Protein AF-A0A8H2XRH2-F1 (afdb_monomer_lite)

Radius of gyration: 16.33 Å; chains: 1; bounding box: 41×37×50 Å

Foldseek 3Di:
DDQDQQDAEDEDEDDDPDDDPDDVVLVQQLAPPDPVDGAGSHQNHQEYEYHYPDQCLVSVLSNLQRHLNHQYYEYEEDSNCVNCLVPVSSNQNHAEYEYEDLDLVVVLSSQVVCVVVVRHHAEYEYEADDDPSHDDPVSVVSVVVRYHYHYDNDRPCVVVVVVVVVVPD

Structure (mmCIF, N/CA/C/O backbone):
data_AF-A0A8H2XRH2-F1
#
_entry.id   AF-A0A8H2XRH2-F1
#
loop_
_atom_site.group_PDB
_atom_site.id
_atom_site.type_symbol
_atom_site.label_atom_id
_atom_site.label_alt_id
_atom_site.label_comp_id
_atom_site.label_asym_id
_atom_site.label_entity_id
_atom_site.label_seq_id
_atom_site.pdbx_PDB_ins_code
_atom_site.Cartn_x
_atom_site.Cartn_y
_atom_site.Cartn_z
_atom_site.occupancy
_atom_site.B_iso_or_equiv
_atom_site.auth_seq_id
_atom_site.auth_comp_id
_atom_site.auth_asym_id
_atom_site.auth_atom_id
_atom_site.pdbx_PDB_model_num
ATOM 1 N N . MET A 1 1 ? 24.935 -10.956 -8.412 1.00 63.28 1 MET A N 1
ATOM 2 C CA . MET A 1 1 ? 23.744 -10.259 -8.934 1.00 63.28 1 MET A CA 1
ATOM 3 C C . MET A 1 1 ? 22.584 -11.234 -8.804 1.00 63.28 1 MET A C 1
ATOM 5 O O . MET A 1 1 ? 22.766 -12.377 -9.205 1.00 63.28 1 MET A O 1
ATOM 9 N N . ILE A 1 2 ? 21.498 -10.860 -8.121 1.00 67.38 2 ILE A N 1
ATOM 10 C CA . ILE A 1 2 ? 20.374 -11.774 -7.855 1.00 67.38 2 ILE A CA 1
ATOM 11 C C . ILE A 1 2 ? 19.478 -11.782 -9.091 1.00 67.38 2 ILE A C 1
ATOM 13 O O . ILE A 1 2 ? 18.763 -10.813 -9.326 1.00 67.38 2 ILE A O 1
ATOM 17 N N . ASP A 1 3 ? 19.543 -12.851 -9.877 1.00 71.12 3 ASP A N 1
ATOM 18 C CA . ASP A 1 3 ? 18.652 -13.078 -11.013 1.00 71.12 3 ASP A CA 1
ATOM 19 C C . ASP A 1 3 ? 17.570 -14.076 -10.589 1.00 71.12 3 ASP A C 1
ATOM 21 O O . ASP A 1 3 ? 17.791 -15.287 -10.556 1.00 71.12 3 ASP A O 1
ATOM 25 N N . ALA A 1 4 ? 16.433 -13.547 -10.138 1.00 79.25 4 ALA A N 1
ATOM 26 C CA . ALA A 1 4 ? 15.335 -14.336 -9.593 1.00 79.25 4 ALA A CA 1
ATOM 27 C C . ALA A 1 4 ? 13.988 -13.801 -10.116 1.00 79.25 4 ALA A C 1
ATOM 29 O O . ALA A 1 4 ? 13.213 -13.217 -9.360 1.00 79.25 4 ALA A O 1
ATOM 30 N N . PRO A 1 5 ? 13.677 -14.000 -11.411 1.00 82.81 5 PRO A N 1
ATOM 31 C CA . PRO A 1 5 ? 12.504 -13.396 -12.055 1.00 82.81 5 PRO A CA 1
ATOM 32 C C . PRO A 1 5 ? 11.164 -13.877 -11.474 1.00 82.81 5 PRO A C 1
ATOM 34 O O . PRO A 1 5 ? 10.137 -13.230 -11.660 1.00 82.81 5 PRO A O 1
ATOM 37 N N . ASN A 1 6 ? 11.179 -14.999 -10.747 1.00 88.00 6 ASN A N 1
ATOM 38 C CA . ASN A 1 6 ? 10.004 -15.608 -10.128 1.00 88.00 6 ASN A CA 1
ATOM 39 C C . ASN A 1 6 ? 9.698 -15.082 -8.715 1.00 88.00 6 ASN A C 1
ATOM 41 O O . ASN A 1 6 ? 8.786 -15.592 -8.065 1.00 88.00 6 ASN A O 1
ATOM 45 N N . VAL A 1 7 ? 10.451 -14.095 -8.218 1.00 89.88 7 VAL A N 1
ATOM 46 C CA . VAL A 1 7 ? 10.185 -13.465 -6.918 1.00 89.88 7 VAL A CA 1
ATOM 47 C C . VAL A 1 7 ? 8.840 -12.739 -6.966 1.00 89.88 7 VAL A C 1
ATOM 49 O O . VAL A 1 7 ? 8.652 -11.815 -7.753 1.00 89.88 7 VAL A O 1
ATOM 52 N N . LYS A 1 8 ? 7.917 -13.162 -6.095 1.00 91.69 8 LYS A N 1
ATOM 53 C CA . LYS A 1 8 ? 6.596 -12.535 -5.899 1.00 91.69 8 LYS A CA 1
ATOM 54 C C . LYS A 1 8 ? 6.522 -11.646 -4.660 1.00 91.69 8 LYS A C 1
ATOM 56 O O . LYS A 1 8 ? 5.704 -10.731 -4.605 1.00 91.69 8 LYS A O 1
ATOM 61 N N . SER A 1 9 ? 7.396 -11.901 -3.692 1.00 90.69 9 SER A N 1
ATOM 62 C CA . SER A 1 9 ? 7.414 -11.225 -2.400 1.00 90.69 9 SER A CA 1
ATOM 63 C C . SER A 1 9 ? 8.839 -10.840 -2.045 1.00 90.69 9 SER A C 1
ATOM 65 O O . SER A 1 9 ? 9.740 -11.676 -2.115 1.00 90.69 9 SER A O 1
ATOM 67 N N . PHE A 1 10 ? 9.040 -9.586 -1.656 1.00 88.06 10 PHE A N 1
ATOM 68 C CA . PHE A 1 10 ? 10.355 -9.051 -1.328 1.00 88.06 10 PHE A CA 1
ATOM 69 C C . PHE A 1 10 ? 10.269 -8.081 -0.148 1.00 88.06 10 PHE A C 1
ATOM 71 O O . PHE A 1 10 ? 9.413 -7.198 -0.130 1.00 88.06 10 PHE A O 1
ATOM 78 N N . GLN A 1 11 ? 11.160 -8.246 0.829 1.00 89.12 11 GLN A N 1
ATOM 79 C CA . GLN A 1 11 ? 11.375 -7.273 1.896 1.00 89.12 11 GLN A CA 1
ATOM 80 C C . GLN A 1 11 ? 12.734 -6.616 1.706 1.00 89.12 11 GLN A C 1
ATOM 82 O O . GLN A 1 11 ? 13.744 -7.302 1.535 1.00 89.12 11 GLN A O 1
ATOM 87 N N . LEU A 1 12 ? 12.753 -5.291 1.761 1.00 87.38 12 LEU A N 1
ATOM 88 C CA . LEU A 1 12 ? 13.955 -4.496 1.610 1.00 87.38 12 LEU A CA 1
ATOM 89 C C . LEU A 1 12 ? 14.168 -3.647 2.855 1.00 87.38 12 LEU A C 1
ATOM 91 O O . LEU A 1 12 ? 13.422 -2.704 3.099 1.00 87.38 12 LEU A O 1
ATOM 95 N N . TYR A 1 13 ? 15.216 -3.990 3.600 1.00 85.94 13 TYR A N 1
ATOM 96 C CA . TYR A 1 13 ? 15.690 -3.236 4.752 1.00 85.94 13 TYR A CA 1
ATOM 97 C C . TYR A 1 13 ? 16.923 -2.435 4.349 1.00 85.94 13 TYR A C 1
ATOM 99 O O . TYR A 1 13 ? 17.956 -2.992 3.970 1.00 85.94 13 TYR A O 1
ATOM 107 N N . LEU A 1 14 ? 16.807 -1.116 4.421 1.00 79.50 14 LEU A N 1
ATOM 108 C CA . LEU A 1 14 ? 17.855 -0.173 4.076 1.00 79.50 14 LEU A CA 1
ATOM 109 C C . LEU A 1 14 ? 18.368 0.507 5.342 1.00 79.50 14 LEU A C 1
ATOM 111 O O . LEU A 1 14 ? 17.765 1.437 5.875 1.00 79.50 14 LEU A O 1
ATOM 115 N N . ALA A 1 15 ? 19.528 0.045 5.798 1.00 75.00 15 ALA A N 1
ATOM 116 C CA . ALA A 1 15 ? 20.307 0.698 6.836 1.00 75.00 15 ALA A CA 1
ATOM 117 C C . ALA A 1 15 ? 21.575 1.280 6.197 1.00 75.00 15 ALA A C 1
ATOM 119 O O . ALA A 1 15 ? 22.406 0.559 5.646 1.00 75.00 15 ALA A O 1
ATOM 120 N N . SER A 1 16 ? 21.710 2.599 6.236 1.00 68.38 16 SER A N 1
ATOM 121 C CA . SER A 1 16 ? 22.850 3.344 5.714 1.00 68.38 16 SER A CA 1
ATOM 122 C C . SER A 1 16 ? 23.056 4.554 6.597 1.00 68.38 16 SER A C 1
ATOM 124 O O . SER A 1 16 ? 22.141 5.326 6.864 1.00 68.38 16 SER A O 1
ATOM 126 N N . ASN A 1 17 ? 24.308 4.762 6.977 1.00 62.94 17 ASN A N 1
ATOM 127 C CA . ASN A 1 17 ? 24.722 5.914 7.766 1.00 62.94 17 ASN A CA 1
ATOM 128 C C . ASN A 1 17 ? 24.996 7.133 6.863 1.00 62.94 17 ASN A C 1
ATOM 130 O O . ASN A 1 17 ? 25.556 8.131 7.313 1.00 62.94 17 ASN A O 1
ATOM 134 N N . ARG A 1 18 ? 24.704 7.020 5.560 1.00 61.44 18 ARG A N 1
ATOM 135 C CA . ARG A 1 18 ? 24.969 8.030 4.536 1.00 61.44 18 ARG A CA 1
ATOM 136 C C . ARG A 1 18 ? 23.681 8.327 3.786 1.00 61.44 18 ARG A C 1
ATOM 138 O O . ARG A 1 18 ? 23.082 7.406 3.234 1.00 61.44 18 ARG A O 1
ATOM 145 N N . ALA A 1 19 ? 23.321 9.606 3.725 1.00 59.34 19 ALA A N 1
ATOM 146 C CA . ALA A 1 19 ? 22.332 10.093 2.778 1.00 59.34 19 ALA A CA 1
ATOM 147 C C . ALA A 1 19 ? 22.889 9.877 1.363 1.00 59.34 19 ALA A C 1
ATOM 149 O O . ALA A 1 19 ? 23.915 10.455 1.000 1.00 59.34 19 ALA A O 1
ATOM 150 N N . LEU A 1 20 ? 22.264 8.982 0.605 1.00 64.88 20 LEU A N 1
ATOM 151 C CA . LEU A 1 20 ? 22.548 8.794 -0.811 1.00 64.88 20 LEU A CA 1
ATOM 152 C C . LEU A 1 20 ? 21.478 9.547 -1.598 1.00 64.88 20 LEU A C 1
ATOM 154 O O . LEU A 1 20 ? 20.299 9.426 -1.288 1.00 64.88 20 LEU A O 1
ATOM 158 N N . GLU A 1 21 ? 21.879 10.306 -2.618 1.00 64.69 21 GLU A N 1
ATOM 159 C CA . GLU A 1 21 ? 20.923 10.955 -3.530 1.00 64.69 21 GLU A CA 1
ATOM 160 C C . GLU A 1 21 ? 20.124 9.928 -4.347 1.00 64.69 21 GLU A C 1
ATOM 162 O O . GLU A 1 21 ? 18.994 10.188 -4.749 1.00 64.69 21 GLU A O 1
ATOM 167 N N . THR A 1 22 ? 20.713 8.753 -4.590 1.00 69.06 22 THR A N 1
ATOM 168 C CA . THR A 1 22 ? 20.097 7.619 -5.289 1.00 69.06 22 THR A CA 1
ATOM 169 C C . THR A 1 22 ? 20.495 6.317 -4.610 1.00 69.06 22 THR A C 1
ATOM 171 O O . THR A 1 22 ? 21.655 6.124 -4.233 1.00 69.06 22 THR A O 1
ATOM 174 N N . ASN A 1 23 ? 19.530 5.419 -4.428 1.00 81.44 23 ASN A N 1
ATOM 175 C CA . ASN A 1 23 ? 19.784 4.138 -3.796 1.00 81.44 23 ASN A CA 1
ATOM 176 C C . ASN A 1 23 ? 20.123 3.073 -4.853 1.00 81.44 23 ASN A C 1
ATOM 178 O O . ASN A 1 23 ? 19.237 2.639 -5.593 1.00 81.44 23 ASN A O 1
ATOM 182 N N . PRO A 1 24 ? 21.377 2.584 -4.911 1.00 84.00 24 PRO A N 1
ATOM 183 C CA . PRO A 1 24 ? 21.806 1.661 -5.960 1.00 84.00 24 PRO A CA 1
ATOM 184 C C . PRO A 1 24 ? 21.060 0.321 -5.920 1.00 84.00 24 PRO A C 1
ATOM 186 O O . PRO A 1 24 ? 20.941 -0.344 -6.947 1.00 84.00 24 PRO A O 1
ATOM 189 N N . ILE A 1 25 ? 20.541 -0.087 -4.755 1.00 86.75 25 ILE A N 1
ATOM 190 C CA . ILE A 1 25 ? 19.736 -1.310 -4.634 1.00 86.75 25 ILE A CA 1
ATOM 191 C C . ILE A 1 25 ? 18.357 -1.091 -5.257 1.00 86.75 25 ILE A C 1
ATOM 193 O O . ILE A 1 25 ? 17.876 -1.949 -5.993 1.00 86.75 25 ILE A O 1
ATOM 197 N N . VAL A 1 26 ? 17.742 0.066 -5.013 1.00 87.62 26 VAL A N 1
ATOM 198 C CA . VAL A 1 26 ? 16.459 0.439 -5.624 1.00 87.62 26 VAL A CA 1
ATOM 199 C C . VAL A 1 26 ? 16.612 0.574 -7.136 1.00 87.62 26 VAL A C 1
ATOM 201 O O . VAL A 1 26 ? 15.792 0.042 -7.881 1.00 87.62 26 VAL A O 1
ATOM 204 N N . ASP A 1 27 ? 17.692 1.208 -7.596 1.00 87.31 27 ASP A N 1
ATOM 205 C CA . ASP A 1 27 ? 18.011 1.339 -9.019 1.00 87.31 27 ASP A CA 1
ATOM 206 C C . ASP A 1 27 ? 18.163 -0.015 -9.700 1.00 87.31 27 ASP A C 1
ATOM 208 O O . ASP A 1 27 ? 17.621 -0.210 -10.78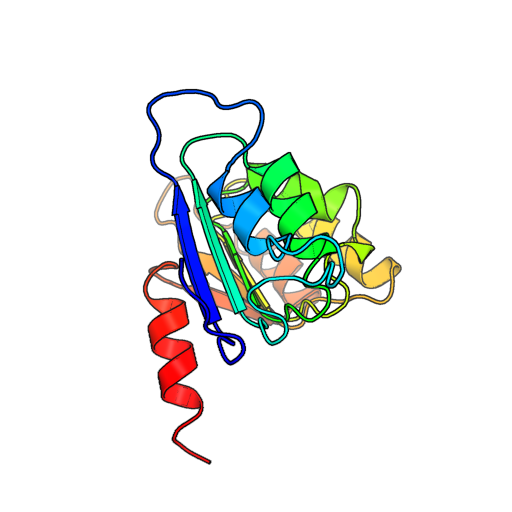9 1.00 87.31 27 ASP A O 1
ATOM 212 N N . TYR A 1 28 ? 18.861 -0.940 -9.041 1.00 86.62 28 TYR A N 1
ATOM 213 C CA . TYR A 1 28 ? 19.027 -2.307 -9.505 1.00 86.62 28 TYR A CA 1
ATOM 214 C C . TYR A 1 28 ? 17.692 -3.055 -9.567 1.00 86.62 28 TYR A C 1
ATOM 216 O O . TYR A 1 28 ? 17.414 -3.714 -10.556 1.00 86.62 28 TYR A O 1
ATOM 224 N N . ILE A 1 29 ? 16.838 -2.955 -8.547 1.00 88.31 29 ILE A N 1
ATOM 225 C CA . ILE A 1 29 ? 15.538 -3.649 -8.549 1.00 88.31 29 ILE A CA 1
ATOM 226 C C . ILE A 1 29 ? 14.624 -3.089 -9.645 1.00 88.31 29 ILE A C 1
ATOM 228 O O . ILE A 1 29 ? 13.962 -3.846 -10.358 1.00 88.31 29 ILE A O 1
ATOM 232 N N . ALA A 1 30 ? 14.616 -1.765 -9.793 1.00 87.56 30 ALA A N 1
ATOM 233 C CA . ALA A 1 30 ? 13.810 -1.049 -10.771 1.00 87.56 30 ALA A CA 1
ATOM 234 C C . ALA A 1 30 ? 14.293 -1.252 -12.218 1.00 87.56 30 ALA A C 1
ATOM 236 O O . ALA A 1 30 ? 13.481 -1.150 -13.134 1.00 87.56 30 ALA A O 1
ATOM 237 N N . ASN A 1 31 ? 15.584 -1.537 -12.436 1.00 82.12 31 ASN A N 1
ATOM 238 C CA . ASN A 1 31 ? 16.172 -1.670 -13.769 1.00 82.12 31 ASN A CA 1
ATOM 239 C C . ASN A 1 31 ? 17.047 -2.919 -13.886 1.00 82.12 31 ASN A C 1
ATOM 241 O O . ASN A 1 31 ? 18.082 -3.054 -13.234 1.00 82.12 31 ASN A O 1
ATOM 245 N N . LYS A 1 32 ? 16.716 -3.793 -14.829 1.00 66.62 32 LYS A N 1
ATOM 246 C CA . LYS A 1 32 ? 17.616 -4.854 -15.268 1.00 66.62 32 LYS A CA 1
ATOM 247 C C . LYS A 1 32 ? 18.820 -4.217 -15.979 1.00 66.62 32 LYS A C 1
ATOM 249 O O . LYS A 1 32 ? 18.668 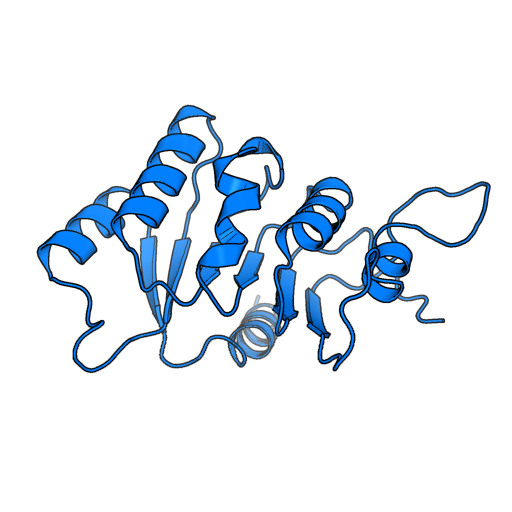-3.438 -16.914 1.00 66.62 32 LYS A O 1
ATOM 254 N N . ASN A 1 33 ? 20.032 -4.559 -15.538 1.00 57.44 33 ASN A N 1
ATOM 255 C CA . ASN A 1 33 ? 21.316 -3.971 -15.970 1.00 57.44 33 ASN A CA 1
ATOM 256 C C . ASN A 1 33 ? 21.688 -4.156 -17.465 1.00 57.44 33 ASN A C 1
ATOM 258 O O . ASN A 1 33 ? 22.822 -3.876 -17.852 1.00 57.44 33 ASN A O 1
ATOM 262 N N . ASN A 1 34 ? 20.776 -4.622 -18.322 1.00 54.97 34 ASN A N 1
ATOM 263 C CA . ASN A 1 34 ? 21.060 -4.915 -19.723 1.00 54.97 34 ASN A CA 1
ATOM 264 C C . ASN A 1 34 ? 20.405 -3.861 -20.623 1.00 54.97 34 ASN A C 1
ATOM 266 O O . ASN A 1 34 ? 19.187 -3.723 -20.641 1.00 54.97 34 ASN A O 1
ATOM 270 N N . ALA A 1 35 ? 21.223 -3.161 -21.415 1.00 54.38 35 ALA A N 1
ATOM 271 C CA . ALA A 1 35 ? 20.841 -2.039 -22.285 1.00 54.38 35 ALA A CA 1
ATOM 272 C C . ALA A 1 35 ? 19.716 -2.325 -23.307 1.00 54.38 35 ALA A C 1
ATOM 274 O O . ALA A 1 35 ? 19.242 -1.406 -23.969 1.00 54.38 35 ALA A O 1
ATOM 275 N N . THR A 1 36 ? 19.295 -3.580 -23.456 1.00 55.78 36 THR A N 1
ATOM 276 C CA . THR A 1 36 ? 18.253 -4.022 -24.391 1.00 55.78 36 THR A CA 1
ATOM 277 C C . THR A 1 36 ? 16.964 -4.485 -23.714 1.00 55.78 36 THR A C 1
ATOM 279 O O . THR A 1 36 ? 16.003 -4.772 -24.417 1.00 55.78 36 THR A O 1
ATOM 282 N N . ASP A 1 37 ? 16.932 -4.590 -22.383 1.00 59.16 37 ASP A N 1
ATOM 283 C CA . ASP A 1 37 ? 15.844 -5.245 -21.652 1.00 59.16 37 ASP A CA 1
ATOM 284 C C . ASP A 1 37 ? 15.534 -4.438 -20.381 1.00 59.16 37 ASP A C 1
ATOM 286 O O . ASP A 1 37 ? 15.991 -4.756 -19.290 1.00 59.16 37 ASP A O 1
ATOM 290 N N . SER A 1 38 ? 14.810 -3.327 -20.540 1.00 64.81 38 SER A N 1
ATOM 291 C CA . SER A 1 38 ? 14.582 -2.294 -19.514 1.00 64.81 38 SER A CA 1
ATOM 292 C C . SER A 1 38 ? 13.471 -2.639 -18.509 1.00 64.81 38 SER A C 1
ATOM 294 O O . SER A 1 38 ? 12.696 -1.769 -18.113 1.00 64.81 38 SER A O 1
ATOM 296 N N . GLY A 1 39 ? 13.328 -3.916 -18.156 1.00 76.19 39 GLY A N 1
ATOM 297 C CA . GLY A 1 39 ? 12.321 -4.378 -17.199 1.00 76.19 39 GLY A CA 1
ATOM 298 C C . GLY A 1 39 ? 12.825 -4.356 -15.752 1.00 76.19 39 GLY A C 1
ATOM 299 O O . GLY A 1 39 ? 14.037 -4.319 -15.532 1.00 76.19 39 GLY A O 1
ATOM 300 N N . PRO A 1 40 ? 11.927 -4.421 -14.757 1.00 86.94 40 PRO A N 1
ATOM 301 C CA . PRO A 1 40 ? 12.320 -4.662 -13.372 1.00 86.94 40 PRO A CA 1
ATOM 302 C C . PRO A 1 40 ? 13.000 -6.029 -13.211 1.00 86.94 40 PRO A C 1
ATOM 304 O O . PRO A 1 40 ? 12.701 -6.980 -13.940 1.00 86.94 40 PRO A O 1
ATOM 307 N N . VAL A 1 41 ? 13.881 -6.156 -12.215 1.00 88.25 41 VAL A N 1
ATOM 308 C CA . VAL A 1 41 ? 14.554 -7.433 -11.897 1.00 88.25 41 VAL A CA 1
ATOM 309 C C . VAL A 1 41 ? 13.564 -8.477 -11.367 1.00 88.25 41 VAL A C 1
ATOM 311 O O . VAL A 1 41 ? 13.736 -9.671 -11.618 1.00 88.25 41 VAL A O 1
ATOM 314 N N . PHE A 1 42 ? 12.499 -8.035 -10.692 1.00 90.00 42 PHE A N 1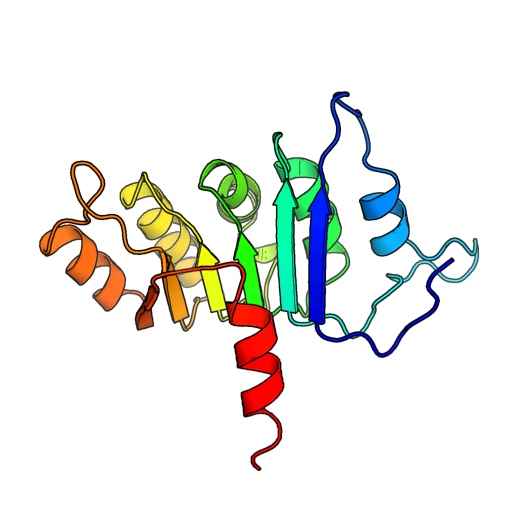
ATOM 315 C CA . PHE A 1 42 ? 11.439 -8.889 -10.151 1.00 90.00 42 PHE A CA 1
ATOM 316 C C . PHE A 1 42 ? 10.088 -8.574 -10.820 1.00 90.00 42 PHE A C 1
ATOM 318 O O . PHE A 1 42 ? 9.211 -7.971 -10.206 1.00 90.00 42 PHE A O 1
ATOM 325 N N . PRO A 1 43 ? 9.874 -8.973 -12.088 1.00 88.94 43 PRO A N 1
ATOM 326 C CA . PRO A 1 43 ? 8.679 -8.593 -12.849 1.00 88.94 43 PRO A CA 1
ATOM 327 C C . PRO A 1 43 ? 7.370 -9.162 -12.286 1.00 88.94 43 PRO A C 1
ATOM 329 O O . PRO A 1 43 ? 6.295 -8.652 -12.598 1.00 88.94 43 PRO A O 1
ATOM 332 N N . LEU A 1 44 ? 7.450 -10.212 -11.465 1.00 91.25 44 LEU A N 1
ATOM 333 C CA . LEU A 1 44 ? 6.302 -10.862 -10.830 1.00 91.25 44 LEU A CA 1
ATOM 334 C C . LEU A 1 44 ? 6.054 -10.388 -9.392 1.00 91.25 44 LEU A C 1
ATOM 336 O O . LEU A 1 44 ? 5.239 -10.992 -8.696 1.00 91.25 44 LEU A O 1
ATOM 340 N N . LEU A 1 45 ? 6.735 -9.331 -8.941 1.00 92.38 45 LEU A N 1
ATOM 341 C CA . LEU A 1 45 ? 6.591 -8.810 -7.588 1.00 92.38 45 LEU A CA 1
ATOM 342 C C . LEU A 1 45 ? 5.172 -8.270 -7.349 1.00 92.38 45 LEU A C 1
ATOM 344 O O . LEU A 1 45 ? 4.733 -7.323 -8.003 1.00 92.38 45 LEU A O 1
ATOM 348 N N . THR A 1 46 ? 4.480 -8.855 -6.374 1.00 94.56 46 THR A N 1
ATOM 349 C CA . THR A 1 46 ? 3.135 -8.454 -5.937 1.00 94.56 46 THR A CA 1
ATOM 350 C C . THR A 1 46 ? 3.103 -8.001 -4.477 1.00 94.56 46 THR A C 1
ATOM 352 O O . THR A 1 46 ? 2.196 -7.268 -4.090 1.00 94.56 46 THR A O 1
ATOM 355 N N . SER A 1 47 ? 4.085 -8.397 -3.662 1.00 93.94 47 SER A N 1
ATOM 356 C CA . SER A 1 47 ? 4.188 -8.001 -2.255 1.00 93.94 47 SER A CA 1
ATOM 357 C C . SER A 1 47 ? 5.533 -7.349 -1.963 1.00 93.94 47 SER A C 1
ATOM 359 O O . SER A 1 47 ? 6.579 -7.974 -2.145 1.00 93.94 47 SER A O 1
ATOM 361 N N . LEU A 1 48 ? 5.506 -6.123 -1.449 1.00 92.00 48 LEU A N 1
ATOM 362 C CA . LEU A 1 48 ? 6.697 -5.354 -1.102 1.00 92.00 48 LEU A CA 1
ATOM 363 C C . LEU A 1 48 ? 6.630 -4.899 0.356 1.00 92.00 48 LEU A C 1
ATOM 365 O O . LEU A 1 48 ? 5.693 -4.210 0.747 1.00 92.00 48 LEU A O 1
ATOM 369 N N . GLY A 1 49 ? 7.644 -5.247 1.140 1.00 90.88 49 GLY A N 1
ATOM 370 C CA . GLY A 1 49 ? 7.935 -4.583 2.406 1.00 90.88 49 GLY A CA 1
ATOM 371 C C . GLY A 1 49 ? 9.128 -3.662 2.221 1.00 90.88 49 GLY A C 1
ATOM 372 O O . GLY A 1 49 ? 10.174 -4.122 1.758 1.00 90.88 49 GLY A O 1
ATOM 373 N N . PHE A 1 50 ? 8.983 -2.379 2.537 1.00 88.00 50 PHE A N 1
ATOM 374 C CA . PHE A 1 50 ? 10.038 -1.400 2.307 1.00 88.00 50 PHE A CA 1
ATOM 375 C C . PHE A 1 50 ? 10.335 -0.613 3.574 1.00 88.00 50 PHE A C 1
ATOM 377 O O . PHE A 1 50 ? 9.511 0.173 4.019 1.00 88.00 50 PHE A O 1
ATOM 384 N N . PHE A 1 51 ? 11.515 -0.853 4.141 1.00 84.00 51 PHE A N 1
ATOM 385 C CA . PHE A 1 51 ? 11.916 -0.367 5.450 1.00 84.00 51 PHE A CA 1
ATOM 386 C C . PHE A 1 51 ? 13.219 0.419 5.325 1.00 84.00 51 PHE A C 1
ATOM 388 O O . PHE A 1 51 ? 14.243 -0.154 4.947 1.00 84.00 51 PHE A O 1
ATOM 395 N N . ALA A 1 52 ? 13.223 1.710 5.660 1.00 77.38 52 ALA A N 1
ATOM 396 C CA . ALA A 1 52 ? 14.464 2.478 5.735 1.00 77.38 52 ALA A CA 1
ATOM 397 C C . ALA A 1 52 ? 14.478 3.476 6.892 1.00 77.38 52 ALA A C 1
ATOM 399 O O . ALA A 1 52 ? 13.456 3.802 7.480 1.00 77.38 52 ALA A O 1
ATOM 400 N N . GLN A 1 53 ? 15.677 3.969 7.203 1.00 74.25 53 GLN A N 1
ATOM 401 C CA . GLN A 1 53 ? 15.920 4.917 8.296 1.00 74.25 53 GLN A CA 1
ATOM 402 C C . GLN A 1 53 ? 15.910 6.395 7.854 1.00 74.25 53 GLN A C 1
ATOM 404 O O . GLN A 1 53 ? 16.229 7.277 8.649 1.00 74.25 53 GLN A O 1
ATOM 409 N N . TRP A 1 54 ? 15.601 6.679 6.587 1.00 75.00 54 TRP A N 1
ATOM 410 C CA . TRP A 1 54 ? 15.550 8.027 6.005 1.00 75.00 54 TRP A CA 1
ATOM 411 C C . TRP A 1 54 ? 14.324 8.174 5.099 1.00 75.00 54 TRP A C 1
ATOM 413 O O . TRP A 1 54 ? 13.586 7.216 4.901 1.00 75.00 54 TRP A O 1
ATOM 423 N N . ASP A 1 55 ? 14.108 9.366 4.535 1.00 76.50 55 ASP A N 1
ATOM 424 C CA . ASP A 1 55 ? 13.007 9.613 3.600 1.00 76.50 55 ASP A CA 1
ATOM 425 C C . ASP A 1 55 ? 13.116 8.731 2.345 1.00 76.50 55 ASP A C 1
ATOM 427 O O . ASP A 1 55 ? 13.978 8.927 1.486 1.00 76.50 55 ASP A O 1
ATOM 431 N N . ILE A 1 56 ? 12.207 7.765 2.235 1.00 76.69 56 ILE A N 1
ATOM 432 C CA . ILE A 1 56 ? 12.134 6.818 1.122 1.00 76.69 56 ILE A CA 1
ATOM 433 C C . ILE A 1 56 ? 11.196 7.247 0.003 1.00 76.69 56 ILE A C 1
ATOM 435 O O . ILE A 1 56 ? 10.982 6.480 -0.934 1.00 76.69 56 ILE A O 1
ATOM 439 N N . THR A 1 57 ? 10.616 8.444 0.058 1.00 82.25 57 THR A N 1
ATOM 440 C CA . THR A 1 57 ? 9.538 8.846 -0.855 1.00 82.25 57 THR A CA 1
ATOM 441 C C . THR A 1 57 ? 9.928 8.692 -2.328 1.00 82.25 57 THR A C 1
ATOM 443 O O . THR A 1 57 ? 9.153 8.148 -3.117 1.00 82.25 57 THR A O 1
ATOM 446 N N . SER A 1 58 ? 11.132 9.128 -2.710 1.00 83.19 58 SER A N 1
ATOM 447 C CA . SER A 1 58 ? 11.632 9.004 -4.090 1.00 83.19 58 SER A CA 1
ATOM 448 C C . SER A 1 58 ? 11.860 7.541 -4.496 1.00 83.19 58 SER A C 1
ATOM 450 O O . SER A 1 58 ? 11.412 7.102 -5.559 1.00 83.19 58 SER A O 1
ATOM 452 N N . ASP A 1 59 ? 12.492 6.764 -3.616 1.00 86.69 59 ASP A N 1
ATOM 453 C CA . ASP A 1 59 ? 12.801 5.355 -3.851 1.00 86.69 59 ASP A CA 1
ATOM 454 C C . ASP A 1 59 ? 11.523 4.508 -3.964 1.00 86.69 59 ASP A C 1
ATOM 456 O O . ASP A 1 59 ? 11.374 3.707 -4.891 1.00 86.69 59 ASP A O 1
ATOM 460 N N . LEU A 1 60 ? 10.553 4.736 -3.074 1.00 87.81 60 LEU A N 1
ATOM 461 C CA . LEU A 1 60 ? 9.257 4.067 -3.092 1.00 87.81 60 LEU A CA 1
ATOM 462 C C . LEU A 1 60 ? 8.491 4.400 -4.377 1.00 87.81 60 LEU A C 1
ATOM 464 O O . LEU A 1 60 ? 7.943 3.495 -5.007 1.00 87.81 60 LEU A O 1
ATOM 468 N N . ARG A 1 61 ? 8.498 5.667 -4.823 1.00 89.06 61 ARG A N 1
ATOM 469 C CA . ARG A 1 61 ? 7.908 6.049 -6.120 1.00 89.06 61 ARG A CA 1
ATOM 470 C C . ARG A 1 61 ? 8.512 5.261 -7.263 1.00 89.06 61 ARG A C 1
ATOM 472 O O . ARG A 1 61 ? 7.778 4.729 -8.093 1.00 89.06 61 ARG A O 1
ATOM 479 N N . LYS A 1 62 ? 9.835 5.156 -7.295 1.00 89.38 62 LYS A N 1
ATOM 480 C CA . LYS A 1 62 ? 10.536 4.423 -8.347 1.00 89.38 62 LYS A CA 1
ATOM 481 C C . LYS A 1 62 ? 10.159 2.940 -8.361 1.00 89.38 62 LYS A C 1
ATOM 483 O O . LYS A 1 62 ? 9.893 2.390 -9.434 1.00 89.38 62 LYS A O 1
ATOM 488 N N . LEU A 1 63 ? 10.083 2.303 -7.191 1.00 90.12 63 LEU A N 1
ATOM 489 C CA . LEU A 1 63 ? 9.680 0.898 -7.076 1.00 90.12 63 LEU A CA 1
ATOM 490 C C . LEU A 1 63 ? 8.230 0.679 -7.509 1.00 90.12 63 LEU A C 1
ATOM 492 O O . LEU A 1 63 ? 7.973 -0.195 -8.333 1.00 90.12 63 LEU A O 1
ATOM 496 N N . LEU A 1 64 ? 7.292 1.488 -7.018 1.00 91.12 64 LEU A N 1
ATOM 497 C CA . LEU A 1 64 ? 5.874 1.345 -7.355 1.00 91.12 64 LEU A CA 1
ATOM 498 C C . LEU A 1 64 ? 5.597 1.632 -8.840 1.00 91.12 64 LEU A C 1
ATOM 500 O O . LEU A 1 64 ? 4.814 0.921 -9.465 1.00 91.12 64 LEU A O 1
ATOM 504 N N . TYR A 1 65 ? 6.301 2.601 -9.437 1.00 89.44 65 TYR A N 1
ATOM 505 C CA . TYR A 1 65 ? 6.192 2.899 -10.868 1.00 89.44 65 TYR A CA 1
ATOM 506 C C . TYR A 1 65 ? 6.637 1.721 -11.746 1.00 89.44 65 TYR A C 1
ATOM 508 O O . TYR A 1 65 ? 6.028 1.435 -12.775 1.00 89.44 65 TYR A O 1
ATOM 516 N N . THR A 1 66 ? 7.699 1.026 -11.336 1.00 90.62 66 THR A N 1
ATOM 517 C CA . THR A 1 66 ? 8.249 -0.121 -12.076 1.00 90.62 66 THR A CA 1
ATOM 518 C C . THR A 1 66 ? 7.521 -1.433 -11.788 1.00 90.62 66 THR A C 1
ATOM 520 O O . THR A 1 66 ? 7.605 -2.362 -12.590 1.00 90.62 66 THR A O 1
ATOM 523 N N . HIS A 1 67 ? 6.754 -1.499 -10.695 1.00 92.50 67 HIS A N 1
ATOM 524 C CA . HIS A 1 67 ? 6.016 -2.685 -10.258 1.00 92.50 67 HIS A CA 1
ATOM 525 C C . HIS A 1 67 ? 4.524 -2.361 -10.028 1.00 92.50 67 HIS A C 1
ATOM 527 O O . HIS A 1 67 ? 4.026 -2.445 -8.902 1.00 92.50 67 HIS A O 1
ATOM 533 N N . PRO A 1 68 ? 3.756 -2.042 -11.088 1.00 91.31 68 PRO A N 1
ATOM 534 C CA . PRO A 1 68 ? 2.346 -1.642 -10.969 1.00 91.31 68 PRO A CA 1
ATOM 535 C C . PRO A 1 68 ? 1.416 -2.761 -10.459 1.00 91.31 68 PRO A C 1
ATOM 537 O O . PRO A 1 68 ? 0.263 -2.505 -10.101 1.00 91.31 68 PRO A O 1
ATOM 540 N N . ASN A 1 69 ? 1.908 -4.003 -10.428 1.00 92.69 69 ASN A N 1
ATOM 541 C CA . ASN A 1 69 ? 1.188 -5.189 -9.968 1.00 92.69 69 ASN A CA 1
ATOM 542 C C . ASN A 1 69 ? 1.289 -5.414 -8.452 1.00 92.69 69 ASN A C 1
ATOM 544 O O . ASN A 1 69 ? 0.740 -6.397 -7.960 1.00 92.69 69 ASN A O 1
ATOM 548 N N . ILE A 1 70 ? 1.970 -4.536 -7.706 1.00 94.50 70 ILE A N 1
ATOM 549 C CA . ILE A 1 70 ? 2.023 -4.632 -6.246 1.00 94.50 70 ILE A CA 1
ATOM 550 C C . ILE A 1 70 ? 0.606 -4.517 -5.677 1.00 94.50 70 ILE A C 1
ATOM 552 O O . ILE A 1 70 ? -0.063 -3.491 -5.813 1.00 94.50 70 ILE A O 1
ATOM 556 N N . THR A 1 71 ? 0.161 -5.592 -5.031 1.00 95.38 71 THR A N 1
ATOM 557 C CA . THR A 1 71 ? -1.122 -5.702 -4.334 1.00 95.38 71 THR A CA 1
ATOM 558 C C . THR A 1 71 ? -0.980 -5.499 -2.834 1.00 95.38 71 THR A C 1
ATOM 560 O O . THR A 1 71 ? -1.953 -5.104 -2.193 1.00 95.38 71 THR A O 1
ATOM 563 N N . THR A 1 72 ? 0.213 -5.752 -2.292 1.00 94.62 72 THR A N 1
ATOM 564 C CA . THR A 1 72 ? 0.512 -5.685 -0.861 1.00 94.62 72 THR A CA 1
ATOM 565 C C . THR A 1 72 ? 1.725 -4.801 -0.618 1.00 94.62 72 THR A C 1
ATOM 567 O O . THR A 1 72 ? 2.803 -5.076 -1.148 1.00 94.62 72 THR A O 1
ATOM 570 N N . LEU A 1 73 ? 1.557 -3.764 0.200 1.00 92.38 73 LEU A N 1
ATOM 571 C CA . LEU A 1 73 ? 2.633 -2.859 0.594 1.00 92.38 73 LEU A CA 1
ATOM 572 C C . LEU A 1 73 ? 2.733 -2.792 2.118 1.00 92.38 73 LEU A C 1
ATOM 574 O O . LEU A 1 73 ? 1.726 -2.561 2.785 1.00 92.38 73 LEU A O 1
ATOM 578 N N . ILE A 1 74 ? 3.942 -2.971 2.644 1.00 90.62 74 ILE A N 1
ATOM 579 C CA . ILE A 1 74 ? 4.248 -2.859 4.072 1.00 90.62 74 ILE A CA 1
ATOM 580 C C . ILE A 1 74 ? 5.282 -1.755 4.270 1.00 90.62 74 ILE A C 1
ATOM 582 O O . ILE A 1 74 ? 6.338 -1.790 3.634 1.00 90.62 74 ILE A O 1
ATOM 586 N N . LEU A 1 75 ? 4.970 -0.794 5.138 1.00 87.25 75 LEU A N 1
ATOM 587 C CA . LEU A 1 75 ? 5.791 0.387 5.420 1.00 87.25 75 LEU A CA 1
ATOM 588 C C . LEU A 1 75 ? 5.989 0.547 6.938 1.00 87.25 75 LEU A C 1
ATOM 590 O O . LEU A 1 75 ? 5.018 0.377 7.679 1.00 87.25 75 LEU A O 1
ATOM 594 N N . PRO A 1 76 ? 7.204 0.844 7.433 1.00 75.00 76 PRO A N 1
ATOM 595 C CA . PRO A 1 76 ? 7.449 1.005 8.860 1.00 75.00 76 PRO A CA 1
ATOM 596 C C . PRO A 1 76 ? 6.847 2.266 9.464 1.00 75.00 76 PRO A C 1
ATOM 598 O O . PRO A 1 76 ? 6.453 2.182 10.617 1.00 75.00 76 PRO A O 1
ATOM 601 N N . GLU A 1 77 ? 6.792 3.411 8.773 1.00 70.12 77 GLU A N 1
ATOM 602 C CA . GLU A 1 77 ? 6.309 4.666 9.370 1.00 70.12 77 GLU A CA 1
ATOM 603 C C . GLU A 1 77 ? 5.587 5.605 8.379 1.00 70.12 77 GLU A C 1
ATOM 605 O O . GLU A 1 77 ? 5.646 5.520 7.158 1.00 70.12 77 GLU A O 1
ATOM 610 N N . PHE A 1 78 ? 4.877 6.583 8.941 1.00 60.94 78 PHE A N 1
ATOM 611 C CA . PHE A 1 78 ? 3.991 7.493 8.221 1.00 60.94 78 PHE A CA 1
ATOM 612 C C . PHE A 1 78 ? 4.590 8.403 7.113 1.00 60.94 78 PHE A C 1
ATOM 614 O O . PHE A 1 78 ? 3.859 8.652 6.147 1.00 60.94 78 PHE A O 1
ATOM 621 N N . PRO A 1 79 ? 5.849 8.911 7.154 1.00 58.16 79 PRO A N 1
ATOM 622 C CA . PRO A 1 79 ? 6.327 9.855 6.126 1.00 58.16 79 PRO A CA 1
ATOM 623 C C . PRO A 1 79 ? 6.328 9.274 4.696 1.00 58.16 79 PRO A C 1
ATOM 625 O O . PRO A 1 79 ? 6.421 9.995 3.703 1.00 58.16 79 PRO A O 1
ATOM 628 N N . GLU A 1 80 ? 6.138 7.966 4.593 1.00 65.56 80 GLU A N 1
ATOM 629 C CA . GLU A 1 80 ? 6.291 7.128 3.416 1.00 65.56 80 GLU A CA 1
ATOM 630 C C . GLU A 1 80 ? 4.993 7.065 2.583 1.00 65.56 80 GLU A C 1
ATOM 632 O O . GLU A 1 80 ? 5.019 6.731 1.395 1.00 65.56 80 GLU A O 1
ATOM 637 N N . LEU A 1 81 ? 3.850 7.486 3.151 1.00 74.00 81 LEU A N 1
ATOM 638 C CA . LEU A 1 81 ? 2.575 7.600 2.427 1.00 74.00 81 LEU A CA 1
ATOM 639 C C . LEU A 1 81 ? 2.490 8.818 1.505 1.00 74.00 81 LEU A C 1
ATOM 641 O O . LEU A 1 81 ? 1.613 8.861 0.637 1.00 74.00 81 LEU A O 1
ATOM 645 N N . THR A 1 82 ? 3.408 9.777 1.633 1.00 78.94 82 THR A N 1
ATOM 646 C CA . THR A 1 82 ? 3.458 10.986 0.794 1.00 78.94 82 THR A CA 1
ATOM 647 C C . THR A 1 82 ? 3.483 10.640 -0.697 1.00 78.94 82 THR A C 1
ATOM 649 O O . THR A 1 82 ? 2.802 11.275 -1.501 1.00 78.94 82 THR A O 1
ATOM 652 N N . ALA A 1 83 ? 4.185 9.564 -1.072 1.00 81.06 83 ALA A N 1
ATOM 653 C CA . ALA A 1 83 ? 4.206 9.059 -2.444 1.00 81.06 83 ALA A CA 1
ATOM 654 C C . ALA A 1 83 ? 2.803 8.706 -2.978 1.00 81.06 83 ALA A C 1
ATOM 656 O O . ALA A 1 83 ? 2.474 9.035 -4.118 1.00 81.06 83 ALA A O 1
ATOM 657 N N . LEU A 1 84 ? 1.973 8.058 -2.155 1.00 83.88 84 LEU A N 1
ATOM 658 C CA . LEU A 1 84 ? 0.622 7.631 -2.527 1.00 83.88 84 LEU A CA 1
ATOM 659 C C . LEU A 1 84 ? -0.407 8.765 -2.422 1.00 83.88 84 LEU A C 1
ATOM 661 O O . LEU A 1 84 ? -1.395 8.753 -3.154 1.00 83.88 84 LEU A O 1
ATOM 665 N N . LEU A 1 85 ? -0.184 9.735 -1.532 1.00 85.56 85 LEU A N 1
ATOM 666 C CA . LEU A 1 85 ? -1.016 10.935 -1.407 1.00 85.56 85 LEU A CA 1
ATOM 667 C C . LEU A 1 85 ? -0.855 11.863 -2.611 1.00 85.56 85 LEU A C 1
ATOM 669 O O . LEU A 1 85 ? -1.847 12.349 -3.148 1.00 85.56 85 LEU A O 1
ATOM 673 N N . GLU A 1 86 ? 0.380 12.092 -3.060 1.00 86.75 86 GLU A N 1
ATOM 674 C CA . GLU A 1 86 ? 0.636 12.932 -4.234 1.00 86.75 86 GLU A CA 1
ATOM 675 C C . GLU A 1 86 ? 0.180 12.259 -5.532 1.00 86.75 86 GLU A C 1
ATOM 677 O O . GLU A 1 86 ? -0.352 12.923 -6.423 1.00 86.75 86 GLU A O 1
ATOM 682 N N . ILE A 1 87 ? 0.391 10.942 -5.650 1.00 87.38 87 ILE A N 1
ATOM 683 C CA . ILE A 1 87 ? 0.117 10.186 -6.876 1.00 87.38 87 ILE A CA 1
ATOM 684 C C . ILE A 1 87 ? -0.635 8.887 -6.531 1.00 87.38 87 ILE A C 1
ATOM 686 O O . ILE A 1 87 ? -0.039 7.812 -6.459 1.00 87.38 87 ILE A O 1
ATOM 690 N N . PRO A 1 88 ? -1.971 8.925 -6.371 1.00 84.00 88 PRO A N 1
ATOM 691 C CA . PRO A 1 88 ? -2.763 7.744 -6.004 1.00 84.00 88 PRO A CA 1
ATOM 692 C C . PRO A 1 88 ? -2.657 6.583 -7.000 1.00 84.00 88 PRO A C 1
ATOM 694 O O . PRO A 1 88 ? -2.743 5.416 -6.617 1.00 84.00 88 PRO A O 1
ATOM 697 N N . CYS A 1 89 ? -2.452 6.895 -8.282 1.00 87.44 89 CYS A N 1
ATOM 698 C CA . CYS A 1 89 ? -2.320 5.916 -9.362 1.00 87.44 89 CYS A CA 1
ATOM 699 C C . CYS A 1 89 ? -0.953 5.222 -9.420 1.00 87.44 89 CYS A C 1
ATOM 701 O O . CYS A 1 89 ? -0.768 4.338 -10.250 1.00 87.44 89 CYS A O 1
ATOM 703 N N . LEU A 1 90 ? -0.019 5.590 -8.542 1.00 89.19 90 LEU A N 1
ATOM 704 C CA . LEU A 1 90 ? 1.324 5.022 -8.478 1.00 89.19 90 LEU A CA 1
ATOM 705 C C . LEU A 1 90 ? 1.323 3.523 -8.142 1.00 89.19 90 LEU A C 1
ATOM 707 O O . LEU A 1 90 ? 2.178 2.786 -8.614 1.00 89.19 90 LEU A O 1
ATOM 711 N N . ALA A 1 91 ? 0.343 3.071 -7.359 1.00 90.12 91 ALA A N 1
ATOM 712 C CA . ALA A 1 91 ? 0.134 1.664 -7.038 1.00 90.12 91 ALA A CA 1
ATOM 713 C C . ALA A 1 91 ? -1.323 1.292 -7.355 1.00 90.12 91 ALA A C 1
ATOM 715 O O . ALA A 1 91 ? -2.172 1.289 -6.456 1.00 90.12 91 ALA A O 1
ATOM 716 N N . PRO A 1 92 ? -1.664 1.063 -8.635 1.00 92.00 92 PRO A N 1
ATOM 717 C CA . PRO A 1 92 ? -3.054 0.899 -9.054 1.00 92.00 92 PRO A CA 1
ATOM 718 C C . PRO A 1 92 ? -3.657 -0.420 -8.556 1.00 92.00 92 PRO A C 1
ATOM 720 O O . PRO A 1 92 ? -4.839 -0.466 -8.229 1.00 92.00 92 PRO A O 1
ATOM 723 N N . SER A 1 93 ? -2.839 -1.467 -8.435 1.00 94.00 93 SER A N 1
ATOM 724 C CA . SER A 1 93 ? -3.271 -2.797 -7.987 1.00 94.00 93 SER A CA 1
ATOM 725 C C . SER A 1 93 ? -3.280 -2.959 -6.465 1.00 94.00 93 SER A C 1
ATOM 727 O O . SER A 1 93 ? -3.669 -4.016 -5.968 1.00 94.00 93 SER A O 1
ATOM 729 N N . LEU A 1 94 ? -2.849 -1.932 -5.724 1.00 94.56 94 LEU A N 1
ATOM 730 C CA . LEU A 1 94 ? -2.701 -2.000 -4.276 1.00 94.56 94 LEU A CA 1
ATOM 731 C C . LEU A 1 94 ? -4.057 -2.267 -3.619 1.00 94.56 94 LEU A C 1
ATOM 733 O O . LEU A 1 94 ? -4.999 -1.490 -3.781 1.00 94.56 94 LEU A O 1
ATOM 737 N N . ALA A 1 95 ? -4.127 -3.367 -2.877 1.00 94.31 95 ALA A N 1
ATOM 738 C CA . ALA A 1 95 ? -5.326 -3.841 -2.201 1.00 94.31 95 ALA A CA 1
ATOM 739 C C . ALA A 1 95 ? -5.134 -3.913 -0.682 1.00 94.31 95 ALA A C 1
ATOM 741 O O . ALA A 1 95 ? -6.093 -3.656 0.046 1.00 94.31 95 ALA A O 1
ATOM 742 N N . LEU A 1 96 ? -3.919 -4.236 -0.229 1.00 94.19 96 LEU A N 1
ATOM 743 C CA . LEU A 1 96 ? -3.541 -4.333 1.174 1.00 94.19 96 LEU A CA 1
ATOM 744 C C . LEU A 1 96 ? -2.402 -3.360 1.471 1.00 94.19 96 LEU A C 1
ATOM 746 O O . LEU A 1 96 ? -1.368 -3.376 0.800 1.00 94.19 96 LEU A O 1
ATOM 750 N N . LEU A 1 97 ? -2.598 -2.529 2.488 1.00 92.38 97 LEU A N 1
ATOM 751 C CA . LEU A 1 97 ? -1.589 -1.604 2.985 1.00 92.38 97 LEU A CA 1
ATOM 752 C C . LEU A 1 97 ? -1.391 -1.834 4.489 1.00 92.38 97 LEU A C 1
ATOM 754 O O . LEU A 1 97 ? -2.313 -1.586 5.262 1.00 92.38 97 LEU A O 1
ATOM 758 N N . SER A 1 98 ? -0.201 -2.278 4.890 1.00 91.06 98 SER A N 1
ATOM 759 C CA . SER A 1 98 ? 0.175 -2.446 6.298 1.00 91.06 98 SER A CA 1
ATOM 760 C C . SER A 1 98 ? 1.160 -1.362 6.705 1.00 91.06 98 SER A C 1
ATOM 762 O O . SER A 1 98 ? 2.185 -1.191 6.044 1.00 91.06 98 SER A O 1
ATOM 764 N N . LEU A 1 99 ? 0.877 -0.632 7.782 1.00 88.12 99 LEU A N 1
ATOM 765 C CA . LEU A 1 99 ? 1.782 0.413 8.249 1.00 88.12 99 LEU A CA 1
ATOM 766 C C . LEU A 1 99 ? 1.625 0.775 9.731 1.00 88.12 99 LEU A C 1
ATOM 768 O O . LEU A 1 99 ? 0.646 0.422 10.392 1.00 88.12 99 LEU A O 1
ATOM 772 N N . GLU A 1 100 ? 2.596 1.525 10.244 1.00 84.56 100 GLU A N 1
ATOM 773 C CA . GLU A 1 100 ? 2.539 2.194 11.545 1.00 84.56 100 GLU A CA 1
ATOM 774 C C . GLU A 1 100 ? 2.066 3.646 11.340 1.00 84.56 100 GLU A C 1
ATOM 776 O O . GLU A 1 100 ? 2.720 4.433 10.651 1.00 84.56 100 GLU A O 1
ATOM 781 N N . VAL A 1 101 ? 0.910 4.018 11.905 1.00 74.19 101 VAL A N 1
ATOM 782 C CA . VAL A 1 101 ? 0.321 5.361 11.731 1.00 74.19 101 VAL A CA 1
ATOM 783 C C . VAL A 1 101 ? 0.257 6.088 13.056 1.00 74.19 101 VAL A C 1
ATOM 785 O O . VAL A 1 101 ? -0.419 5.648 13.981 1.00 74.19 101 VAL A O 1
ATOM 788 N N . LYS A 1 102 ? 0.886 7.264 13.089 1.00 75.44 102 LYS A N 1
ATOM 789 C CA . LYS A 1 102 ? 0.729 8.254 14.164 1.00 75.44 102 LYS A CA 1
ATOM 790 C C . LYS A 1 102 ? -0.338 9.310 13.825 1.00 75.44 102 LYS A C 1
ATOM 792 O O . LYS A 1 102 ? -0.865 9.950 14.726 1.00 75.44 102 LYS A O 1
ATOM 797 N N . GLU A 1 103 ? -0.683 9.469 12.541 1.00 79.12 103 GLU A N 1
ATOM 798 C CA . GLU A 1 103 ? -1.598 10.499 12.023 1.00 79.12 103 GLU A CA 1
ATOM 799 C C . GLU A 1 103 ? -2.772 9.899 11.220 1.00 79.12 103 GLU A C 1
ATOM 801 O O . GLU A 1 103 ? -2.740 9.787 9.991 1.00 79.12 103 GLU A O 1
ATOM 806 N N . PHE A 1 104 ? -3.856 9.525 11.908 1.00 83.38 104 PHE A N 1
ATOM 807 C CA . PHE A 1 104 ? -5.020 8.862 11.292 1.00 83.38 104 PHE A CA 1
ATOM 808 C C . PHE A 1 104 ? -5.761 9.721 10.259 1.00 83.38 104 PHE A C 1
ATOM 810 O O . PHE A 1 104 ? -6.317 9.189 9.296 1.00 83.38 104 PHE A O 1
ATOM 817 N N . GLY A 1 105 ? -5.757 11.048 10.429 1.00 85.00 105 GLY A N 1
ATOM 818 C CA . GLY A 1 105 ? -6.414 11.975 9.501 1.00 85.00 105 GLY A CA 1
ATOM 819 C C . GLY A 1 105 ? -5.868 11.862 8.079 1.00 85.00 105 GLY A C 1
ATOM 820 O O . GLY A 1 105 ? -6.631 11.795 7.120 1.00 85.00 105 GLY A O 1
ATOM 821 N N . VAL A 1 106 ? -4.552 11.726 7.944 1.00 85.88 106 VAL A N 1
ATOM 822 C CA . VAL A 1 106 ? -3.911 11.654 6.632 1.00 85.88 106 VAL A CA 1
ATOM 823 C C . VAL A 1 106 ? -4.120 10.275 5.980 1.00 85.88 106 VAL A C 1
ATOM 825 O O . VAL A 1 106 ? -4.336 10.189 4.770 1.00 85.88 106 VAL A O 1
ATOM 828 N N . LEU A 1 107 ? -4.156 9.187 6.762 1.00 89.38 107 LEU A N 1
ATOM 829 C CA . LEU A 1 107 ? -4.568 7.869 6.252 1.00 89.38 107 LEU A CA 1
ATOM 830 C C . LEU A 1 107 ? -6.003 7.905 5.710 1.00 89.38 107 LEU A C 1
ATOM 832 O O . LEU A 1 107 ? -6.285 7.373 4.634 1.00 89.38 107 LEU A O 1
ATOM 836 N N . ARG A 1 108 ? -6.913 8.555 6.438 1.00 90.88 108 ARG A N 1
ATOM 837 C CA . ARG A 1 108 ? -8.296 8.744 5.996 1.00 90.88 108 ARG A CA 1
ATOM 838 C C . ARG A 1 108 ? -8.356 9.523 4.681 1.00 90.88 108 ARG A C 1
ATOM 840 O O . ARG A 1 108 ? -9.089 9.122 3.774 1.00 90.88 108 ARG A O 1
ATOM 847 N N . ASP A 1 109 ? -7.570 10.588 4.554 1.00 91.25 109 ASP A N 1
ATOM 848 C CA . ASP A 1 109 ? -7.484 11.374 3.322 1.00 91.25 109 ASP A CA 1
ATOM 849 C C . ASP A 1 109 ? -6.978 10.532 2.147 1.00 91.25 109 ASP A C 1
ATOM 851 O O . ASP A 1 109 ? -7.580 10.569 1.069 1.00 91.25 109 ASP A O 1
ATOM 855 N N . LEU A 1 110 ? -5.954 9.697 2.359 1.00 90.94 110 LEU A N 1
ATOM 856 C CA . LEU A 1 110 ? -5.468 8.749 1.353 1.00 90.94 110 LEU A CA 1
ATOM 857 C C . LEU A 1 110 ? -6.573 7.786 0.899 1.00 90.94 110 LEU A C 1
ATOM 859 O O . LEU A 1 110 ? -6.760 7.582 -0.304 1.00 90.94 110 LEU A O 1
ATOM 863 N N . LEU A 1 111 ? -7.319 7.205 1.840 1.00 93.00 111 LEU A N 1
ATOM 864 C CA . LEU A 1 111 ? -8.411 6.275 1.538 1.00 93.00 111 LEU A CA 1
ATOM 865 C C . LEU A 1 111 ? -9.507 6.940 0.700 1.00 93.00 111 LEU A C 1
ATOM 867 O O . LEU A 1 111 ? -9.948 6.382 -0.311 1.00 93.00 111 LEU A O 1
ATOM 871 N N . ILE A 1 112 ? -9.913 8.155 1.074 1.00 93.75 112 ILE A N 1
ATOM 872 C CA . ILE A 1 112 ? -10.904 8.938 0.326 1.00 93.75 112 ILE A CA 1
ATOM 873 C C . ILE A 1 112 ? -10.376 9.273 -1.072 1.00 93.75 112 ILE A C 1
ATOM 875 O O . ILE A 1 112 ? -11.098 9.109 -2.060 1.00 93.75 112 ILE A O 1
ATOM 879 N N . LEU A 1 113 ? -9.126 9.727 -1.166 1.00 93.62 113 LEU A N 1
ATOM 880 C CA . LEU A 1 113 ? -8.486 10.115 -2.418 1.00 93.62 113 LEU A CA 1
ATOM 881 C C . LEU A 1 113 ? -8.404 8.934 -3.391 1.00 93.62 113 LEU A C 1
ATOM 883 O O . LEU A 1 113 ? -8.840 9.042 -4.539 1.00 93.62 113 LEU A O 1
ATOM 887 N N . ARG A 1 114 ? -7.936 7.776 -2.919 1.00 93.62 114 ARG A N 1
ATOM 888 C CA . ARG A 1 114 ? -7.874 6.541 -3.708 1.00 93.62 114 ARG A CA 1
ATOM 889 C C . ARG A 1 114 ? -9.253 6.057 -4.142 1.00 93.62 114 ARG A C 1
ATOM 891 O O . ARG A 1 114 ? -9.433 5.688 -5.302 1.00 93.62 114 ARG A O 1
ATOM 898 N N . ARG A 1 115 ? -10.253 6.110 -3.257 1.00 93.44 115 ARG A N 1
ATOM 899 C CA . ARG A 1 115 ? -11.639 5.749 -3.598 1.00 93.44 115 ARG A CA 1
ATOM 900 C C . ARG A 1 115 ? -12.210 6.655 -4.690 1.00 93.44 115 ARG A C 1
ATOM 902 O O . ARG A 1 115 ? -12.846 6.153 -5.612 1.00 93.44 115 ARG A O 1
ATOM 909 N N . ARG A 1 116 ? -11.948 7.967 -4.628 1.00 93.75 116 ARG A N 1
ATOM 910 C CA . ARG A 1 116 ? -12.330 8.933 -5.680 1.00 93.75 116 ARG A CA 1
ATOM 911 C C . ARG A 1 116 ? -11.623 8.667 -7.008 1.00 93.75 116 ARG A C 1
ATOM 913 O O . ARG A 1 116 ? -12.216 8.896 -8.055 1.00 93.75 116 ARG A O 1
ATOM 920 N N . ALA A 1 117 ? -10.394 8.161 -6.962 1.00 91.88 117 ALA A N 1
ATOM 921 C CA . ALA A 1 117 ? -9.637 7.739 -8.136 1.00 91.88 117 ALA A CA 1
ATOM 922 C C . ALA A 1 117 ? -10.040 6.348 -8.670 1.00 91.88 117 ALA A C 1
ATOM 924 O O . ALA A 1 117 ? -9.396 5.853 -9.589 1.00 91.88 117 ALA A O 1
ATOM 925 N N . CYS A 1 118 ? -11.079 5.710 -8.114 1.00 93.12 118 CYS A N 1
ATOM 926 C CA . CYS A 1 118 ? -11.499 4.342 -8.444 1.00 93.12 118 CYS A CA 1
ATOM 927 C C . CYS A 1 118 ? -10.423 3.271 -8.170 1.00 93.12 118 CYS A C 1
ATOM 929 O O . CYS A 1 118 ? -10.405 2.229 -8.822 1.00 93.12 118 CYS A O 1
ATOM 931 N N . LEU A 1 119 ? -9.556 3.507 -7.179 1.00 93.56 119 LEU A N 1
ATOM 932 C CA . LEU A 1 119 ? -8.474 2.609 -6.751 1.00 93.56 119 LEU A CA 1
ATOM 933 C C . LEU A 1 119 ? -8.583 2.250 -5.250 1.00 93.56 119 LEU A C 1
ATOM 935 O O . LEU A 1 119 ? -7.611 2.431 -4.507 1.00 93.56 119 LEU A O 1
ATOM 939 N N . PRO A 1 120 ? -9.761 1.819 -4.751 1.00 92.38 120 PRO A N 1
ATOM 940 C CA . PRO A 1 120 ? -9.973 1.631 -3.319 1.00 92.38 120 PRO A CA 1
ATOM 941 C C . PRO A 1 120 ? -9.048 0.549 -2.748 1.00 92.38 120 PRO A C 1
ATOM 943 O O . PRO A 1 120 ? -8.860 -0.504 -3.357 1.00 92.38 120 PRO A O 1
ATOM 946 N N . LEU A 1 121 ? -8.515 0.799 -1.551 1.00 93.69 121 LEU A N 1
ATOM 947 C CA . LEU A 1 121 ? -7.898 -0.255 -0.748 1.00 93.69 121 LEU A CA 1
ATOM 948 C C . LEU A 1 121 ? -8.995 -1.180 -0.217 1.00 93.69 121 LEU A C 1
ATOM 950 O O . LEU A 1 121 ? -10.090 -0.719 0.107 1.00 93.69 121 LEU A O 1
ATOM 954 N N . LYS A 1 122 ? -8.703 -2.480 -0.150 1.00 94.12 122 LYS A N 1
ATOM 955 C CA . LYS A 1 122 ? -9.610 -3.473 0.438 1.00 94.12 122 LYS A CA 1
ATOM 956 C C . LYS A 1 122 ? -9.367 -3.599 1.931 1.00 94.12 122 LYS A C 1
ATOM 958 O O . LYS A 1 122 ? -10.328 -3.581 2.690 1.00 94.12 122 LYS A O 1
ATOM 963 N N . THR A 1 123 ? -8.094 -3.670 2.310 1.00 94.38 123 THR A N 1
ATOM 964 C CA . THR A 1 123 ? -7.660 -3.913 3.682 1.00 94.38 123 THR A CA 1
ATOM 965 C C . THR A 1 123 ? -6.564 -2.927 4.059 1.00 94.38 123 THR A C 1
ATOM 967 O O . THR A 1 123 ? -5.645 -2.673 3.274 1.00 94.38 123 THR A O 1
ATOM 970 N N . VAL A 1 124 ? -6.656 -2.380 5.265 1.00 92.94 124 VAL A N 1
ATOM 971 C CA . VAL A 1 124 ? -5.577 -1.621 5.892 1.00 92.94 124 VAL A CA 1
ATOM 972 C C . VAL A 1 124 ? -5.226 -2.295 7.203 1.00 92.94 124 VAL A C 1
ATOM 974 O O . VAL A 1 124 ? -6.092 -2.512 8.048 1.00 92.94 124 VAL A O 1
ATOM 977 N N . GLU A 1 125 ? -3.949 -2.607 7.371 1.00 91.38 125 GLU A N 1
ATOM 978 C CA . GLU A 1 125 ? -3.434 -3.155 8.614 1.00 91.38 125 GLU A CA 1
ATOM 979 C C . GLU A 1 125 ? -2.657 -2.077 9.359 1.00 91.38 125 GLU A C 1
ATOM 981 O O . GLU A 1 125 ? -1.712 -1.494 8.825 1.00 91.38 125 GLU A O 1
ATOM 986 N N . LEU A 1 126 ? -3.049 -1.812 10.600 1.00 88.94 126 LEU A N 1
ATOM 987 C CA . LEU A 1 126 ? -2.374 -0.839 11.444 1.00 88.94 126 LEU A CA 1
ATOM 988 C C . LEU A 1 126 ? -1.699 -1.530 12.606 1.00 88.94 126 LEU A C 1
ATOM 990 O O . LEU A 1 126 ? -2.314 -2.326 13.323 1.00 88.94 126 LEU A O 1
ATOM 994 N N . LYS A 1 127 ? -0.430 -1.191 12.814 1.00 86.56 127 LYS A N 1
ATOM 995 C CA . LYS A 1 127 ? 0.280 -1.630 14.007 1.00 86.56 127 LYS A CA 1
ATOM 996 C C . LYS A 1 127 ? -0.392 -1.054 15.251 1.00 86.56 127 LYS A C 1
ATOM 998 O O . LYS A 1 127 ? -0.671 0.142 15.341 1.00 86.56 127 LYS A O 1
ATOM 1003 N N . ARG A 1 128 ? -0.675 -1.923 16.217 1.00 79.44 128 ARG A N 1
ATOM 1004 C CA . ARG A 1 128 ? -1.339 -1.577 17.466 1.00 79.44 128 ARG A CA 1
ATOM 1005 C C . ARG A 1 128 ? -0.386 -0.750 18.317 1.00 79.44 128 ARG A C 1
ATOM 1007 O O . ARG A 1 128 ? 0.619 -1.246 18.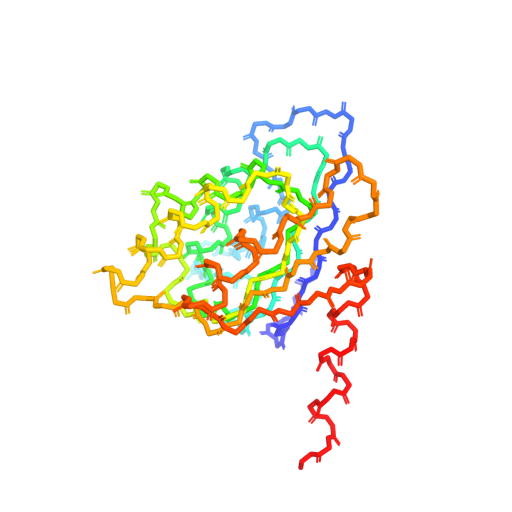819 1.00 79.44 128 ARG A O 1
ATOM 1014 N N . HIS A 1 129 ? -0.753 0.501 18.545 1.00 74.19 129 HIS A N 1
ATOM 1015 C CA . HIS A 1 129 ? -0.093 1.336 19.534 1.00 74.19 129 HIS A CA 1
ATOM 1016 C C . HIS A 1 129 ? -0.795 1.226 20.883 1.00 74.19 129 HIS A C 1
ATOM 1018 O O . HIS A 1 129 ? -2.003 1.430 20.994 1.00 74.19 129 HIS A O 1
ATOM 1024 N N . MET A 1 130 ? -0.019 0.944 21.927 1.00 67.31 130 MET A N 1
ATOM 1025 C CA . MET A 1 130 ? -0.460 1.084 23.312 1.00 67.31 130 MET A CA 1
ATOM 1026 C C . MET A 1 130 ? 0.015 2.444 23.844 1.00 67.31 130 MET A C 1
ATOM 1028 O O . MET A 1 130 ? 1.191 2.782 23.710 1.00 67.31 130 MET A O 1
ATOM 1032 N N . GLY A 1 131 ? -0.874 3.229 24.461 1.00 66.56 131 GLY A N 1
ATOM 1033 C CA . GLY A 1 131 ? -0.521 4.494 25.124 1.00 66.56 131 GLY A CA 1
ATOM 1034 C C . GLY A 1 131 ? -1.014 5.749 24.398 1.00 66.56 131 GLY A C 1
ATOM 1035 O O . GLY A 1 131 ? -2.141 5.788 23.926 1.00 66.56 131 GLY A O 1
ATOM 1036 N N . VAL A 1 132 ? -0.190 6.802 24.348 1.00 60.62 132 VAL A N 1
ATOM 1037 C CA . VAL A 1 132 ? -0.586 8.151 23.874 1.00 60.62 132 VAL A CA 1
ATOM 1038 C C . VAL A 1 132 ? -0.976 8.180 22.389 1.00 60.62 132 VAL A C 1
ATOM 1040 O O . VAL A 1 132 ? -1.754 9.029 21.976 1.00 60.62 132 VAL A O 1
ATOM 1043 N N . TRP A 1 133 ? -0.469 7.227 21.607 1.00 67.38 133 TRP A N 1
ATOM 1044 C CA . TRP A 1 133 ? -0.760 7.065 20.179 1.00 67.38 133 TRP A CA 1
ATOM 1045 C C . TRP A 1 133 ? -1.863 6.035 19.909 1.00 67.38 133 TRP A C 1
ATOM 1047 O O . TRP A 1 133 ? -2.036 5.597 18.773 1.00 67.38 133 TRP A O 1
ATOM 1057 N N . ALA A 1 134 ? -2.573 5.593 20.951 1.00 77.19 134 ALA A N 1
ATOM 1058 C CA . ALA A 1 134 ? -3.714 4.711 20.778 1.00 77.19 134 ALA A CA 1
ATOM 1059 C C . ALA A 1 134 ? -4.805 5.435 19.985 1.00 77.19 134 ALA A C 1
ATOM 1061 O O . ALA A 1 134 ? -5.178 6.565 20.298 1.00 77.19 134 ALA A O 1
ATOM 1062 N N . MET A 1 135 ? -5.316 4.752 18.968 1.00 82.62 135 MET A N 1
ATOM 1063 C CA . MET A 1 135 ? -6.413 5.241 18.149 1.00 82.62 135 MET A CA 1
ATOM 1064 C C . MET A 1 135 ? -7.675 5.399 18.997 1.00 82.62 135 MET A C 1
ATOM 1066 O O . MET A 1 135 ? -8.032 4.497 19.764 1.00 82.62 135 MET A O 1
ATOM 1070 N N . SER A 1 136 ? -8.361 6.531 18.851 1.00 86.25 136 SER A N 1
ATOM 1071 C CA . SER A 1 136 ? -9.674 6.705 19.470 1.00 86.25 136 SER A CA 1
ATOM 1072 C C . SER A 1 136 ? -10.730 5.820 18.783 1.00 86.25 136 SER A C 1
ATOM 1074 O O . SER A 1 136 ? -10.612 5.517 17.591 1.00 86.25 136 SER A O 1
ATOM 1076 N N . PRO A 1 137 ? -11.799 5.417 19.492 1.00 86.62 137 PRO A N 1
ATOM 1077 C CA . PRO A 1 137 ? -12.897 4.657 18.892 1.00 86.62 137 PRO A CA 1
ATOM 1078 C C . PRO A 1 137 ? -13.554 5.372 17.703 1.00 86.62 137 PRO A C 1
ATOM 1080 O O . PRO A 1 137 ? -13.992 4.726 16.750 1.00 86.62 137 PRO A O 1
ATOM 1083 N N . GLU A 1 138 ? -13.627 6.704 17.740 1.00 88.38 138 GLU A N 1
ATOM 1084 C CA . GLU A 1 138 ? -14.187 7.522 16.664 1.00 88.38 138 GLU A CA 1
ATOM 1085 C C . GLU A 1 138 ? -13.315 7.489 15.402 1.00 88.38 138 GLU A C 1
ATOM 1087 O O . GLU A 1 138 ? -13.842 7.364 14.294 1.00 88.38 138 GLU A O 1
ATOM 1092 N N . GLU A 1 139 ? -11.990 7.569 15.558 1.00 88.69 139 GLU A N 1
ATOM 1093 C CA . GLU A 1 139 ? -11.038 7.429 14.449 1.00 88.69 139 GLU A CA 1
ATOM 1094 C C . GLU A 1 139 ? -11.100 6.027 13.847 1.00 88.69 139 GLU A C 1
ATOM 1096 O O . GLU A 1 139 ? -11.175 5.894 12.623 1.00 88.69 139 GLU A O 1
ATOM 1101 N N . GLN A 1 140 ? -11.143 4.998 14.698 1.00 89.12 140 GLN A N 1
ATOM 1102 C CA . GLN A 1 140 ? -11.249 3.606 14.265 1.00 89.12 140 GLN A CA 1
ATOM 1103 C C . GLN A 1 140 ? -12.496 3.386 13.421 1.00 89.12 140 GLN A C 1
ATOM 1105 O O . GLN A 1 140 ? -12.406 2.922 12.284 1.00 89.12 140 GLN A O 1
ATOM 1110 N N . LYS A 1 141 ? -13.651 3.804 13.941 1.00 90.00 141 LYS A N 1
ATOM 1111 C CA . LYS A 1 141 ? -14.919 3.697 13.226 1.00 90.00 141 LYS A CA 1
ATOM 1112 C C . LYS A 1 141 ? -14.883 4.452 11.895 1.00 90.00 141 LYS A C 1
ATOM 1114 O O . LYS A 1 141 ? -15.366 3.949 10.886 1.00 90.00 141 LYS A O 1
ATOM 1119 N N . GLY A 1 142 ? -14.280 5.643 11.872 1.00 90.81 142 GLY A N 1
ATOM 1120 C CA . GLY A 1 142 ? -14.137 6.434 10.649 1.00 90.81 142 GLY A CA 1
ATOM 1121 C C . GLY A 1 142 ? -13.280 5.761 9.569 1.00 90.81 142 GLY A C 1
ATOM 1122 O O . GLY A 1 142 ? -13.512 5.995 8.381 1.00 90.81 142 GLY A O 1
ATOM 1123 N N . LEU A 1 143 ? -12.308 4.931 9.958 1.00 91.44 143 LEU A N 1
ATOM 1124 C CA . LEU A 1 143 ? -11.501 4.126 9.037 1.00 91.44 143 LEU A CA 1
ATOM 1125 C C . LEU A 1 143 ? -12.234 2.849 8.603 1.00 91.44 143 LEU A C 1
ATOM 1127 O O . LEU A 1 143 ? -12.244 2.546 7.412 1.00 91.44 143 LEU A O 1
ATOM 1131 N N . GLU A 1 144 ? -12.901 2.154 9.526 1.00 93.00 144 GLU A N 1
ATOM 1132 C CA . GLU A 1 144 ? -13.709 0.951 9.248 1.00 93.00 144 GLU A CA 1
ATOM 1133 C C . GLU A 1 144 ? -14.856 1.220 8.256 1.00 93.00 144 GLU A C 1
ATOM 1135 O O . GLU A 1 144 ? -15.235 0.356 7.468 1.00 93.00 144 GLU A O 1
ATOM 1140 N N . GLU A 1 145 ? -15.394 2.443 8.229 1.00 92.62 145 GLU A N 1
ATOM 1141 C CA . GLU A 1 145 ? -16.385 2.868 7.228 1.00 92.62 145 GLU A CA 1
ATOM 1142 C C . GLU A 1 145 ? -15.812 2.961 5.797 1.00 92.62 145 GLU A C 1
ATOM 1144 O O . GLU A 1 145 ? -16.565 2.995 4.813 1.00 92.62 145 GLU A O 1
ATOM 1149 N N . LEU A 1 146 ? -14.486 3.037 5.658 1.00 92.94 146 LEU A N 1
ATOM 1150 C CA . LEU A 1 146 ? -13.793 3.202 4.381 1.00 92.94 146 LEU A CA 1
ATOM 1151 C C . LEU A 1 146 ? -13.114 1.922 3.893 1.00 92.94 146 LEU A C 1
ATOM 1153 O O . LEU A 1 146 ? -12.992 1.756 2.676 1.00 92.94 146 LEU A O 1
ATOM 1157 N N . VAL A 1 147 ? -12.655 1.063 4.804 1.00 94.56 147 VAL A N 1
ATOM 1158 C CA . VAL A 1 147 ? -11.810 -0.097 4.498 1.00 94.56 147 VAL A CA 1
ATOM 1159 C C . VAL A 1 147 ? -11.962 -1.197 5.552 1.00 94.56 147 VAL A C 1
ATOM 1161 O O . VAL A 1 147 ? -12.351 -0.917 6.682 1.00 94.56 147 VAL A O 1
ATOM 1164 N N . ASP A 1 148 ? -11.624 -2.441 5.202 1.00 94.88 148 ASP A N 1
ATOM 1165 C CA . ASP A 1 14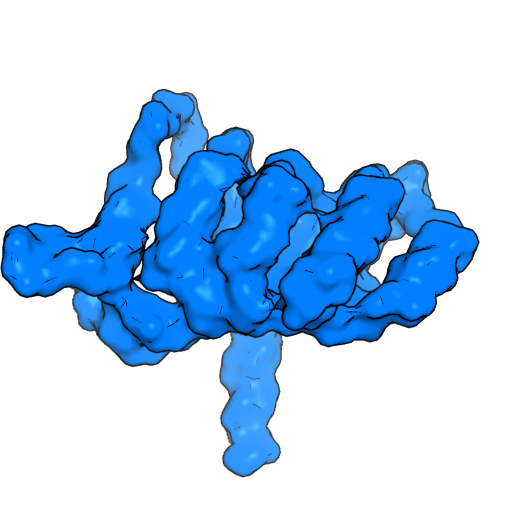8 ? -11.471 -3.517 6.186 1.00 94.88 148 ASP A CA 1
ATOM 1166 C C . ASP A 1 148 ? -10.229 -3.245 7.049 1.00 94.88 148 ASP A C 1
ATOM 1168 O O . ASP A 1 148 ? -9.092 -3.334 6.572 1.00 94.88 148 ASP A O 1
ATOM 1172 N N . LEU A 1 149 ? -10.450 -2.814 8.290 1.00 92.06 149 LEU A N 1
ATOM 1173 C CA . LEU A 1 149 ? -9.389 -2.404 9.201 1.00 92.06 149 LEU A CA 1
ATOM 1174 C C . LEU A 1 149 ? -8.962 -3.572 10.090 1.00 92.06 149 LEU A C 1
ATOM 1176 O O . LEU A 1 149 ? -9.765 -4.136 10.831 1.00 92.06 149 LEU A O 1
ATOM 1180 N N . VAL A 1 150 ? -7.668 -3.876 10.083 1.00 91.00 150 VAL A N 1
ATOM 1181 C CA . VAL A 1 150 ? -7.078 -4.932 10.911 1.00 91.00 150 VAL A CA 1
ATOM 1182 C C . VAL A 1 150 ? -6.006 -4.330 11.811 1.00 91.00 150 VAL A C 1
ATOM 1184 O O . VAL A 1 150 ? -5.098 -3.650 11.346 1.00 91.00 150 VAL A O 1
ATOM 1187 N N . LEU A 1 151 ? -6.076 -4.594 13.115 1.00 87.94 151 LEU A N 1
ATOM 1188 C CA . LEU A 1 151 ? -5.031 -4.193 14.059 1.00 87.94 151 LEU A CA 1
ATOM 1189 C C . LEU A 1 151 ? -4.040 -5.341 14.260 1.00 87.94 151 LEU A C 1
ATOM 1191 O O . LEU A 1 151 ? -4.454 -6.463 14.559 1.00 87.94 151 LEU A O 1
ATOM 1195 N N . VAL A 1 152 ? -2.744 -5.063 14.123 1.00 85.88 152 VAL A N 1
ATOM 1196 C CA . VAL A 1 152 ? -1.668 -6.069 14.173 1.00 85.88 152 VAL A CA 1
ATOM 1197 C C . VAL A 1 152 ? -0.626 -5.706 15.220 1.00 85.88 152 VAL A C 1
ATOM 1199 O O . VAL A 1 152 ? -0.377 -4.528 15.442 1.00 85.88 152 VAL A O 1
ATOM 1202 N N . ASP A 1 153 ? -0.004 -6.688 15.867 1.00 81.50 153 ASP A N 1
ATOM 1203 C CA . ASP A 1 153 ? 1.010 -6.400 16.891 1.00 81.50 153 ASP A CA 1
ATOM 1204 C C . ASP A 1 153 ? 2.380 -6.074 16.263 1.00 81.50 153 ASP A C 1
ATOM 1206 O O . ASP A 1 153 ? 3.060 -5.149 16.708 1.00 81.50 153 ASP A O 1
ATOM 1210 N N . GLU A 1 154 ? 2.747 -6.752 15.167 1.00 79.31 154 GLU A N 1
ATOM 1211 C CA . GLU A 1 154 ? 4.008 -6.544 14.440 1.00 79.31 154 GLU A CA 1
ATOM 1212 C C . GLU A 1 154 ? 3.803 -6.553 12.913 1.00 79.31 154 GLU A C 1
ATOM 1214 O O . GLU A 1 154 ? 3.004 -7.327 12.380 1.00 79.31 154 GLU A O 1
ATOM 1219 N N . LEU A 1 155 ? 4.522 -5.669 12.205 1.00 76.88 155 LEU A N 1
ATOM 1220 C CA . LEU A 1 155 ? 4.453 -5.516 10.740 1.00 76.88 155 LEU A CA 1
ATOM 1221 C C . LEU A 1 155 ? 5.462 -6.406 9.997 1.00 76.88 155 LEU A C 1
ATOM 1223 O O . LEU A 1 155 ? 5.171 -6.882 8.902 1.00 76.88 155 LEU A O 1
ATOM 1227 N N . GLU A 1 156 ? 6.644 -6.632 10.574 1.00 65.25 156 GLU A N 1
ATOM 1228 C CA . GLU A 1 156 ? 7.770 -7.312 9.910 1.00 65.25 156 GLU A CA 1
ATOM 1229 C C . GLU A 1 156 ? 7.485 -8.808 9.666 1.00 65.25 156 GLU A C 1
ATOM 1231 O O . GLU A 1 156 ? 7.744 -9.326 8.573 1.00 65.25 156 GLU A O 1
ATOM 1236 N N . ASP A 1 157 ? 6.816 -9.466 10.616 1.00 63.41 157 ASP A N 1
ATOM 1237 C CA . ASP A 1 157 ? 6.468 -10.896 10.578 1.00 63.41 157 ASP A CA 1
ATOM 1238 C C . ASP A 1 157 ? 5.319 -11.245 9.606 1.00 63.41 157 ASP A C 1
ATOM 1240 O O . ASP A 1 157 ? 5.019 -12.419 9.333 1.00 63.41 157 ASP A O 1
ATOM 1244 N N . ARG A 1 158 ? 4.663 -10.236 9.017 1.00 60.78 158 ARG A N 1
ATOM 1245 C CA . ARG A 1 158 ? 3.477 -10.441 8.174 1.00 60.78 158 ARG A CA 1
ATOM 1246 C C . ARG A 1 158 ? 3.786 -11.037 6.804 1.00 60.78 158 ARG A C 1
ATOM 1248 O O . ARG A 1 158 ? 3.005 -11.867 6.345 1.00 60.78 158 ARG A O 1
ATOM 1255 N N . MET A 1 159 ? 4.909 -10.713 6.153 1.00 57.06 159 MET A N 1
ATOM 1256 C CA . MET A 1 159 ? 5.195 -11.334 4.841 1.00 57.06 159 MET A CA 1
ATOM 1257 C C . MET A 1 159 ? 5.511 -12.825 4.955 1.00 57.06 159 MET A C 1
ATOM 1259 O O . MET A 1 159 ? 5.132 -13.583 4.065 1.00 57.06 159 MET A O 1
ATOM 1263 N N . PHE A 1 160 ? 6.114 -13.269 6.062 1.00 51.25 160 PHE A N 1
ATOM 1264 C CA . PHE A 1 160 ? 6.296 -14.697 6.344 1.00 51.25 160 PHE A CA 1
ATOM 1265 C C . PHE A 1 160 ? 4.956 -15.410 6.581 1.00 51.25 160 PHE A C 1
ATOM 1267 O O . PHE A 1 160 ? 4.759 -16.545 6.144 1.00 51.25 160 PHE A O 1
ATOM 1274 N N . SER A 1 161 ? 4.002 -14.718 7.203 1.00 53.50 161 SER A N 1
ATOM 1275 C CA . SER A 1 161 ? 2.657 -15.243 7.462 1.00 53.50 161 SER A CA 1
ATOM 1276 C C . SER A 1 161 ? 1.784 -15.308 6.198 1.00 53.50 161 SER A C 1
ATOM 1278 O O . SER A 1 161 ? 1.018 -16.251 6.024 1.00 53.50 161 SER A O 1
ATOM 1280 N N . ILE A 1 162 ? 1.922 -14.353 5.269 1.00 52.69 162 ILE A N 1
ATOM 1281 C CA . ILE A 1 162 ? 1.197 -14.368 3.983 1.00 52.69 162 ILE A CA 1
ATOM 1282 C C . ILE A 1 162 ? 1.689 -15.519 3.092 1.00 52.69 162 ILE A C 1
ATOM 1284 O O . ILE A 1 162 ? 0.881 -16.194 2.460 1.00 52.69 162 ILE A O 1
ATOM 1288 N N . LEU A 1 163 ? 2.996 -15.803 3.093 1.00 48.09 163 LEU A N 1
ATOM 1289 C CA . LEU A 1 163 ? 3.578 -16.906 2.317 1.00 48.09 163 LEU A CA 1
ATOM 1290 C C . LEU A 1 163 ? 3.131 -18.300 2.793 1.00 48.09 163 LEU A C 1
ATOM 1292 O O . LEU A 1 163 ? 3.174 -19.241 2.009 1.00 48.09 163 LEU A O 1
ATOM 1296 N N . THR A 1 164 ? 2.681 -18.446 4.042 1.00 44.41 164 THR A N 1
ATOM 1297 C CA . THR A 1 164 ? 2.210 -19.732 4.593 1.00 44.41 164 THR A CA 1
ATOM 1298 C C . THR A 1 164 ? 0.704 -19.963 4.429 1.00 44.41 164 THR A C 1
ATOM 1300 O O . THR A 1 164 ? 0.230 -21.082 4.630 1.00 44.41 164 THR A O 1
ATOM 1303 N N . LEU A 1 165 ? -0.060 -18.940 4.030 1.00 43.53 165 LEU A N 1
ATOM 1304 C CA . LEU A 1 165 ? -1.493 -19.065 3.739 1.00 43.53 165 LEU A CA 1
ATOM 1305 C C . LEU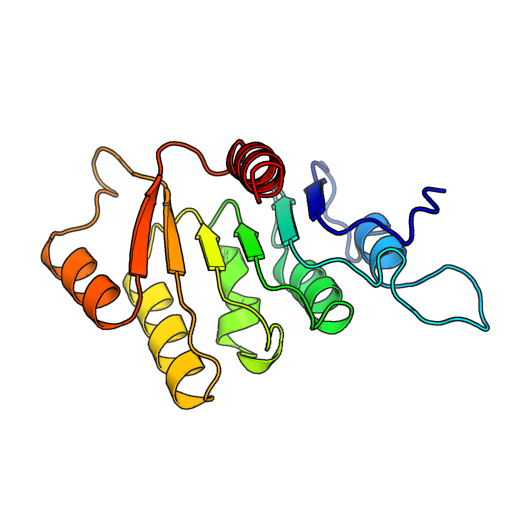 A 1 165 ? -1.773 -19.601 2.325 1.00 43.53 165 LEU A C 1
ATOM 1307 O O . LEU A 1 165 ? -2.788 -20.267 2.133 1.00 43.53 165 LEU A O 1
ATOM 1311 N N . ASP A 1 166 ? -0.857 -19.393 1.375 1.00 38.66 166 ASP A N 1
ATOM 1312 C CA . ASP A 1 166 ? -0.992 -19.862 -0.015 1.00 38.66 166 ASP A CA 1
ATOM 1313 C C . ASP A 1 166 ? -0.730 -21.378 -0.195 1.00 38.66 166 ASP A C 1
ATOM 1315 O O . ASP A 1 166 ? -1.013 -21.927 -1.256 1.00 38.66 166 ASP A O 1
ATOM 1319 N N . GLU A 1 167 ? -0.245 -22.096 0.829 1.00 37.75 167 GLU A N 1
ATOM 1320 C CA . GLU A 1 167 ? -0.028 -23.558 0.770 1.00 37.75 167 GLU A CA 1
ATOM 1321 C C . GLU A 1 167 ? -1.265 -24.403 1.147 1.00 37.75 167 GLU A C 1
ATOM 1323 O O . GLU A 1 167 ? -1.178 -25.630 1.221 1.00 37.75 167 GLU A O 1
ATOM 1328 N N . LYS A 1 168 ? -2.433 -23.791 1.397 1.00 33.56 168 LYS A N 1
ATOM 1329 C CA . LYS A 1 168 ? -3.644 -24.506 1.864 1.00 33.56 168 LYS A CA 1
ATOM 1330 C C . LYS A 1 168 ? -4.840 -24.522 0.906 1.00 33.56 168 LYS A C 1
ATOM 1332 O O . LYS A 1 168 ? -5.956 -24.787 1.357 1.00 33.56 168 LYS A O 1
ATOM 1337 N N . THR A 1 169 ? -4.628 -24.328 -0.392 1.00 34.81 169 THR A N 1
ATOM 1338 C CA . THR A 1 169 ? -5.686 -24.508 -1.408 1.00 34.81 169 THR A CA 1
ATOM 1339 C C . THR A 1 169 ? -5.314 -25.516 -2.472 1.00 34.81 169 THR A C 1
ATOM 1341 O O . THR A 1 169 ? -4.203 -25.395 -3.029 1.00 34.81 169 THR A O 1
#

Sequence (169 aa):
MIDAPNVKSFQLYLASNRALETNPIVDYIANKNNATDSGPVFPLLTSLGFFAQWDITSDLRKLLYTHPNITTLILPEFPELTALLEIPCLAPSLALLSLEVKEFGVLRDLLILRRRACLPLKTVELKRHMGVWAMSPEEQKGLEELVDLVLVDELEDRMFSILTLDEKT

Organism: NCBI:txid456999

pLDDT: mean 80.77, std 14.22, range [33.56, 95.38]

Secondary structure (DSSP, 8-state):
----TT--EEEEEE--SS--SS-HHHHHHHS-S-TT----S-TT--EEEEEESS--HHHHHHHHHH-TT--EEEESSGGGGHHHHH-GGGSTT--EEEE--S-HHHHHHHHHHHHHTT---SEEEEE---STTPPPHHHHHHHHTTSEEEEES-STTHHHHHHHHGGG-